Protein AF-A0AAW7U7R3-F1 (afdb_monomer_lite)

Secondary structure (DSSP, 8-state):
-HHHHHHHHHHHHHHHHHHHHHHHHHHHHHHHHHHHH-STTHHHHHHHHHHHHHHHHHHHHHHHHHHHHHTTSS-HHHHHHHHHHTTSS-------HHHHHHHHHHHHHHHHHHHHHHHHHHHHHHHT-

Structure (mmCIF, N/CA/C/O backbone):
data_AF-A0AAW7U7R3-F1
#
_entry.id   AF-A0AAW7U7R3-F1
#
loop_
_atom_site.group_PDB
_atom_site.id
_atom_site.type_symbol
_atom_site.label_atom_id
_atom_site.label_alt_id
_atom_site.label_comp_id
_atom_site.label_asym_id
_atom_site.label_entity_id
_atom_site.label_seq_id
_atom_site.pdbx_PDB_ins_code
_atom_site.Cartn_x
_atom_site.Cartn_y
_atom_site.Cartn_z
_atom_site.occupancy
_atom_site.B_iso_or_equiv
_atom_site.auth_seq_id
_atom_site.auth_comp_id
_atom_site.auth_asym_id
_atom_site.auth_atom_id
_atom_site.pdbx_PDB_model_num
ATOM 1 N N . MET A 1 1 ? -18.511 11.898 25.352 1.00 59.44 1 MET A N 1
ATOM 2 C CA . MET A 1 1 ? -17.925 12.708 24.254 1.00 59.44 1 MET A CA 1
ATOM 3 C C . MET A 1 1 ? -16.695 12.044 23.628 1.00 59.44 1 MET A C 1
ATOM 5 O O . MET A 1 1 ? -16.639 11.977 22.410 1.00 59.44 1 MET A O 1
ATOM 9 N N . ALA A 1 2 ? -15.762 11.487 24.417 1.00 65.75 2 ALA A N 1
ATOM 10 C CA . ALA A 1 2 ? -14.553 10.824 23.900 1.00 65.75 2 ALA A CA 1
ATOM 11 C C . ALA A 1 2 ? -14.809 9.563 23.042 1.00 65.75 2 ALA A C 1
ATOM 13 O O . ALA A 1 2 ? -14.059 9.296 22.107 1.00 65.75 2 ALA A O 1
ATOM 14 N N . GLU A 1 3 ? -15.871 8.801 23.324 1.00 70.06 3 GLU A N 1
ATOM 15 C CA . GLU A 1 3 ? -16.184 7.566 22.587 1.00 70.06 3 GLU A CA 1
ATOM 16 C C . GLU A 1 3 ? -16.657 7.837 21.149 1.00 70.06 3 GLU A C 1
ATOM 18 O O . GLU A 1 3 ? -16.126 7.254 20.207 1.00 70.06 3 GLU A O 1
ATOM 23 N N . ASN A 1 4 ? -17.548 8.818 20.954 1.00 76.38 4 ASN A N 1
ATOM 24 C CA . ASN A 1 4 ? -17.996 9.243 19.620 1.00 76.38 4 ASN A CA 1
ATOM 25 C C . ASN A 1 4 ? -16.829 9.684 18.726 1.00 76.38 4 ASN A C 1
ATOM 27 O O . ASN A 1 4 ? -16.803 9.357 17.541 1.00 76.38 4 ASN A O 1
ATOM 31 N N . THR A 1 5 ? -15.831 10.373 19.287 1.00 80.50 5 THR A N 1
ATOM 32 C CA . THR A 1 5 ? -14.634 10.786 18.541 1.00 80.50 5 THR A CA 1
ATOM 33 C C . THR A 1 5 ? -13.803 9.583 18.084 1.00 80.50 5 THR A C 1
ATOM 35 O O . THR A 1 5 ? -13.282 9.586 16.970 1.00 80.50 5 THR A O 1
ATOM 38 N N . ARG A 1 6 ? -13.706 8.521 18.899 1.00 77.12 6 ARG A N 1
ATOM 39 C CA . ARG A 1 6 ? -12.988 7.283 18.537 1.00 77.12 6 ARG A CA 1
ATOM 40 C C . ARG A 1 6 ? -13.671 6.557 17.373 1.00 77.12 6 ARG A C 1
ATOM 42 O O . ARG A 1 6 ? -12.978 6.142 16.444 1.00 77.12 6 ARG A O 1
ATOM 49 N N . TYR A 1 7 ? -15.001 6.460 17.384 1.00 79.25 7 TYR A N 1
ATOM 50 C CA . TYR A 1 7 ? -15.763 5.857 16.284 1.00 79.25 7 TYR A CA 1
ATOM 51 C C . TYR A 1 7 ? -15.660 6.682 14.991 1.00 79.25 7 TYR A C 1
ATOM 53 O O . TYR A 1 7 ? -15.394 6.124 13.925 1.00 79.25 7 TYR A O 1
ATOM 61 N N . ALA A 1 8 ? -15.761 8.013 15.084 1.00 83.44 8 ALA A N 1
ATOM 62 C CA . ALA A 1 8 ? -15.627 8.908 13.933 1.00 83.44 8 ALA A CA 1
ATOM 63 C C . ALA A 1 8 ? -14.234 8.829 13.273 1.00 83.44 8 ALA A C 1
ATOM 65 O O . ALA A 1 8 ? -14.122 8.787 12.043 1.00 83.44 8 ALA A O 1
ATOM 66 N N . LEU A 1 9 ? -13.164 8.749 14.075 1.00 82.75 9 LEU A N 1
ATOM 67 C CA . LEU A 1 9 ? -11.791 8.574 13.582 1.00 82.75 9 LEU A CA 1
ATOM 68 C C . LEU A 1 9 ? -11.606 7.238 12.852 1.00 82.75 9 LEU A C 1
ATOM 70 O O . LEU A 1 9 ? -11.015 7.200 11.768 1.00 82.75 9 LEU A O 1
ATOM 74 N N . ALA A 1 10 ? -12.138 6.151 13.413 1.00 80.56 10 ALA A N 1
ATOM 75 C CA . ALA A 1 10 ? -12.057 4.825 12.808 1.00 80.56 10 ALA A CA 1
ATOM 76 C C . ALA A 1 10 ? -12.811 4.758 11.474 1.00 80.56 10 ALA A C 1
ATOM 78 O O . ALA A 1 10 ? -12.269 4.270 10.482 1.00 80.56 10 ALA A O 1
ATOM 79 N N . GLN A 1 11 ? -14.019 5.324 11.416 1.00 83.94 11 GLN A N 1
ATOM 80 C CA . GLN A 1 11 ? -14.818 5.372 10.192 1.00 83.94 11 GLN A CA 1
ATOM 81 C C . GLN A 1 11 ? -14.146 6.209 9.096 1.00 83.94 11 GLN A C 1
ATOM 83 O O . GLN A 1 11 ? -14.075 5.783 7.943 1.00 83.94 11 GLN A O 1
ATOM 88 N N . THR A 1 12 ? -13.604 7.377 9.451 1.00 84.88 12 THR A N 1
ATOM 89 C CA . THR A 1 12 ? -12.874 8.236 8.504 1.00 84.88 12 THR A CA 1
ATOM 90 C C . THR A 1 12 ? -11.651 7.512 7.942 1.00 84.88 12 THR A C 1
ATOM 92 O O . THR A 1 12 ? -11.427 7.500 6.732 1.00 84.88 12 THR A O 1
ATOM 95 N N . THR A 1 13 ? -10.894 6.831 8.806 1.00 82.88 13 THR A N 1
ATOM 96 C CA . THR A 1 13 ? -9.724 6.041 8.402 1.00 82.88 13 THR A CA 1
ATOM 97 C C . THR A 1 13 ? -10.123 4.872 7.499 1.00 82.88 13 THR A C 1
ATOM 99 O O . THR A 1 13 ? -9.458 4.626 6.494 1.00 82.88 13 THR A O 1
ATOM 102 N N . ALA A 1 14 ? -11.236 4.191 7.785 1.00 82.12 14 ALA A N 1
ATOM 103 C CA . ALA A 1 14 ? -11.750 3.109 6.948 1.00 82.12 14 ALA A CA 1
ATOM 104 C C . ALA A 1 14 ? -12.159 3.593 5.545 1.00 82.12 14 ALA A C 1
ATOM 106 O O . ALA A 1 14 ? -11.837 2.939 4.553 1.00 82.12 14 ALA A O 1
ATOM 107 N N . HIS A 1 15 ? -12.817 4.750 5.426 1.00 83.62 15 HIS A N 1
ATOM 108 C CA . HIS A 1 15 ? -13.115 5.339 4.115 1.00 83.62 15 HIS A CA 1
ATOM 109 C C . HIS A 1 15 ? -11.846 5.721 3.354 1.00 83.62 15 HIS A C 1
ATOM 111 O O . HIS A 1 15 ? -11.724 5.443 2.161 1.00 83.62 15 HIS A O 1
ATOM 117 N N . LEU A 1 16 ? -10.871 6.301 4.048 1.00 81.88 16 LEU A N 1
ATOM 118 C CA . LEU A 1 16 ? -9.614 6.702 3.435 1.00 81.88 16 LEU A CA 1
ATOM 119 C C . LEU A 1 16 ? -8.824 5.477 2.936 1.00 81.88 16 LEU A C 1
ATOM 121 O O . LEU A 1 16 ? -8.356 5.465 1.800 1.00 81.88 16 LEU A O 1
ATOM 125 N N . LEU A 1 17 ? -8.785 4.387 3.706 1.00 80.44 17 LEU A N 1
ATOM 126 C CA . LEU A 1 17 ? -8.235 3.101 3.261 1.00 80.44 17 LEU A CA 1
ATOM 127 C C . LEU A 1 17 ? -9.083 2.421 2.173 1.00 80.44 17 LEU A C 1
ATOM 129 O O . LEU A 1 17 ? -8.558 1.605 1.431 1.00 80.44 17 LEU A O 1
ATOM 133 N N . ALA A 1 18 ? -10.372 2.728 2.026 1.00 79.88 18 ALA A N 1
ATOM 134 C CA . ALA A 1 18 ? -11.157 2.200 0.907 1.00 79.88 18 ALA A CA 1
ATOM 135 C C . ALA A 1 18 ? -10.672 2.770 -0.436 1.00 79.88 18 ALA A C 1
ATOM 137 O O . ALA A 1 18 ? -10.664 2.060 -1.443 1.00 79.88 18 ALA A O 1
ATOM 138 N N . SER A 1 19 ? -10.217 4.027 -0.440 1.00 81.88 19 SER A N 1
ATOM 139 C CA . SER A 1 19 ? -9.730 4.693 -1.652 1.00 81.88 19 SER A CA 1
ATOM 140 C C . SER A 1 19 ? -8.427 4.095 -2.203 1.00 81.88 19 SER A C 1
ATOM 142 O O . SER A 1 19 ? -8.167 4.182 -3.402 1.00 81.88 19 SER A O 1
ATOM 144 N N . THR A 1 20 ? -7.632 3.405 -1.378 1.00 79.50 20 THR A N 1
ATOM 145 C CA . THR A 1 20 ? -6.364 2.794 -1.817 1.00 79.50 20 THR A CA 1
ATOM 146 C C . THR A 1 20 ? -6.554 1.631 -2.777 1.00 79.50 20 THR A C 1
ATOM 148 O O . THR A 1 20 ? -5.643 1.330 -3.547 1.00 79.50 20 THR A O 1
ATOM 151 N N . ARG A 1 21 ? -7.745 1.018 -2.814 1.00 75.44 21 ARG A N 1
ATOM 152 C CA . ARG A 1 21 ? -8.069 -0.035 -3.788 1.00 75.44 21 ARG A CA 1
ATOM 153 C C . ARG A 1 21 ? -7.938 0.473 -5.225 1.00 75.44 21 ARG A C 1
ATOM 155 O O . ARG A 1 21 ? -7.470 -0.269 -6.082 1.00 75.44 21 ARG A O 1
ATOM 162 N N . TYR A 1 22 ? -8.255 1.745 -5.479 1.00 76.69 22 TYR A N 1
ATOM 163 C CA . TYR A 1 22 ? -8.043 2.361 -6.793 1.00 76.69 22 TYR A CA 1
ATOM 164 C C . TYR A 1 22 ? -6.550 2.511 -7.121 1.00 76.69 22 TYR A C 1
ATOM 166 O O . TYR A 1 22 ? -6.135 2.250 -8.248 1.00 76.69 22 TYR A O 1
ATOM 174 N N . ALA A 1 23 ? -5.719 2.838 -6.125 1.00 78.31 23 ALA A N 1
ATOM 175 C CA . ALA A 1 23 ? -4.266 2.871 -6.294 1.00 78.31 23 ALA A CA 1
ATOM 176 C C . ALA A 1 23 ? -3.677 1.471 -6.555 1.00 78.31 23 ALA A C 1
ATOM 178 O O . ALA A 1 23 ? -2.710 1.348 -7.301 1.00 78.31 23 ALA A O 1
ATOM 179 N N . ALA A 1 24 ? -4.272 0.407 -6.002 1.00 80.19 24 ALA A N 1
ATOM 180 C CA . ALA A 1 24 ? -3.873 -0.968 -6.306 1.00 80.19 24 ALA A CA 1
ATOM 181 C C . ALA A 1 24 ? -4.051 -1.296 -7.793 1.00 80.19 24 ALA A C 1
ATOM 183 O O . ALA A 1 24 ? -3.130 -1.821 -8.413 1.00 80.19 24 ALA A O 1
ATOM 184 N N . VAL A 1 25 ? -5.193 -0.919 -8.378 1.00 83.38 25 VAL A N 1
ATOM 185 C CA . VAL A 1 25 ? -5.446 -1.082 -9.818 1.00 83.38 25 VAL A CA 1
ATOM 186 C C . VAL A 1 25 ? -4.428 -0.290 -10.641 1.00 83.38 25 VAL A C 1
ATOM 188 O O . VAL A 1 25 ? -3.835 -0.837 -11.568 1.00 83.38 25 VAL A O 1
ATOM 191 N N . GLY A 1 26 ? -4.152 0.963 -10.261 1.00 82.06 26 GLY A N 1
ATOM 192 C CA . GLY A 1 26 ? -3.114 1.777 -10.903 1.00 82.06 26 GLY A CA 1
ATOM 193 C C . GLY A 1 26 ? -1.730 1.115 -10.879 1.00 82.06 26 GLY A C 1
ATOM 194 O O . GLY A 1 26 ? -1.053 1.062 -11.903 1.00 82.06 26 GLY A O 1
ATOM 195 N N . ASN A 1 27 ? -1.336 0.523 -9.749 1.00 85.06 27 ASN A N 1
ATOM 196 C CA . ASN A 1 27 ? -0.052 -0.174 -9.617 1.00 85.06 27 ASN A CA 1
ATOM 197 C C . ASN A 1 27 ? 0.040 -1.448 -10.461 1.00 85.06 27 ASN A C 1
ATOM 199 O O . ASN A 1 27 ? 1.117 -1.761 -10.964 1.00 85.06 27 ASN A O 1
ATOM 203 N N . VAL A 1 28 ? -1.071 -2.166 -10.651 1.00 86.25 28 VAL A N 1
ATOM 204 C CA . VAL A 1 28 ? -1.132 -3.310 -11.576 1.00 86.25 28 VAL A CA 1
ATOM 205 C C . VAL A 1 28 ? -0.896 -2.850 -13.012 1.00 86.25 28 VAL A C 1
ATOM 207 O O . VAL A 1 28 ? -0.122 -3.478 -13.728 1.00 86.25 28 VAL A O 1
ATOM 210 N N . LEU A 1 29 ? -1.503 -1.733 -13.423 1.00 86.94 29 LEU A N 1
ATOM 211 C CA . LEU A 1 29 ? -1.290 -1.166 -14.758 1.00 86.94 29 LEU A CA 1
ATOM 212 C C . LEU A 1 29 ? 0.159 -0.705 -14.958 1.00 86.94 29 LEU A C 1
ATOM 214 O O . LEU A 1 29 ? 0.755 -0.997 -15.994 1.00 86.94 29 LEU A O 1
ATOM 218 N N . LEU A 1 30 ? 0.751 -0.042 -13.958 1.00 84.00 30 LEU A N 1
ATOM 219 C CA . LEU A 1 30 ? 2.166 0.348 -13.981 1.00 84.00 30 LEU A CA 1
ATOM 220 C C . LEU A 1 30 ? 3.082 -0.871 -14.107 1.00 84.00 30 LEU A C 1
ATOM 222 O O . LEU A 1 30 ? 4.009 -0.864 -14.913 1.00 84.00 30 LEU A O 1
ATOM 226 N N . PHE A 1 31 ? 2.800 -1.930 -13.350 1.00 85.81 31 PHE A N 1
ATOM 227 C CA . PHE A 1 31 ? 3.557 -3.173 -13.415 1.00 85.81 31 PHE A CA 1
ATOM 228 C C . PHE A 1 31 ? 3.426 -3.861 -14.780 1.00 85.81 31 PHE A C 1
ATOM 230 O O . PHE A 1 31 ? 4.435 -4.232 -15.376 1.00 85.81 31 PHE A O 1
ATOM 237 N N . ALA A 1 32 ? 2.209 -3.972 -15.320 1.00 86.75 32 ALA A N 1
ATOM 238 C CA . ALA A 1 32 ? 1.979 -4.530 -16.651 1.00 86.75 32 ALA A CA 1
ATOM 239 C C . ALA A 1 32 ? 2.737 -3.740 -17.732 1.00 86.75 32 ALA A C 1
ATOM 241 O O . ALA A 1 32 ? 3.385 -4.334 -18.592 1.00 86.75 32 ALA A O 1
ATOM 242 N N . SER A 1 33 ? 2.729 -2.407 -17.635 1.00 81.62 33 SER A N 1
ATOM 243 C CA . SER A 1 33 ? 3.498 -1.527 -18.519 1.00 81.62 33 SER A CA 1
ATOM 244 C C . SER A 1 33 ? 5.013 -1.734 -18.380 1.00 81.62 33 SER A C 1
ATOM 246 O O . SER A 1 33 ? 5.727 -1.762 -19.381 1.00 81.62 33 SER A O 1
ATOM 248 N N . ALA A 1 34 ? 5.523 -1.946 -17.164 1.00 84.44 34 ALA A N 1
ATOM 249 C CA . ALA A 1 34 ? 6.941 -2.226 -16.926 1.00 84.44 34 ALA A CA 1
ATOM 250 C C . ALA A 1 34 ? 7.399 -3.571 -17.517 1.00 84.44 34 ALA A C 1
ATOM 252 O O . ALA A 1 34 ? 8.498 -3.667 -18.068 1.00 84.44 34 ALA A O 1
ATOM 253 N N . ILE A 1 35 ? 6.567 -4.613 -17.422 1.00 85.00 35 ILE A N 1
ATOM 254 C CA . ILE A 1 35 ? 6.846 -5.914 -18.048 1.00 85.00 35 ILE A CA 1
ATOM 255 C C . ILE A 1 35 ? 6.791 -5.801 -19.572 1.00 85.00 35 ILE A C 1
ATOM 257 O O . ILE A 1 35 ? 7.681 -6.312 -20.246 1.00 85.00 35 ILE A O 1
ATOM 261 N N . TRP A 1 36 ? 5.796 -5.087 -20.108 1.00 85.81 36 TRP A N 1
ATOM 262 C CA . TRP A 1 36 ? 5.655 -4.860 -21.547 1.00 85.81 36 TRP A CA 1
ATOM 263 C C . TRP A 1 36 ? 6.839 -4.093 -22.142 1.00 85.81 36 TRP A C 1
ATOM 265 O O . TRP A 1 36 ? 7.304 -4.406 -23.238 1.00 85.81 36 TRP A O 1
ATOM 275 N N . ASN A 1 37 ? 7.336 -3.075 -21.434 1.00 80.31 37 ASN A N 1
ATOM 276 C CA . ASN A 1 37 ? 8.454 -2.274 -21.920 1.00 80.31 37 ASN A CA 1
ATOM 277 C C . ASN A 1 37 ? 9.791 -3.024 -21.887 1.00 80.31 37 ASN A C 1
ATOM 279 O O . ASN A 1 37 ? 10.639 -2.744 -22.733 1.00 80.31 37 ASN A O 1
ATOM 283 N N . GLY A 1 38 ? 9.949 -3.992 -20.979 1.00 74.94 38 GLY A N 1
ATOM 284 C CA . GLY A 1 38 ? 11.184 -4.753 -20.806 1.00 74.94 38 GLY A CA 1
ATOM 285 C C . GLY A 1 38 ? 12.343 -3.917 -20.241 1.00 74.94 38 GLY A C 1
ATOM 286 O O . GLY A 1 38 ? 12.221 -2.719 -19.984 1.00 74.94 38 GLY A O 1
ATOM 287 N N . GLY A 1 39 ? 13.490 -4.563 -20.018 1.00 77.94 39 GLY A N 1
ATOM 288 C CA . GLY A 1 39 ? 14.737 -3.906 -19.607 1.00 77.94 39 GLY A CA 1
ATOM 289 C C . GLY A 1 39 ? 15.259 -4.316 -18.226 1.00 77.94 39 GLY A C 1
ATOM 290 O O . GLY A 1 39 ? 14.588 -4.978 -17.436 1.00 77.94 39 GLY A O 1
ATOM 291 N N . TYR A 1 40 ? 16.489 -3.897 -17.921 1.00 77.00 40 TYR A N 1
ATOM 292 C CA . TYR A 1 40 ? 17.215 -4.298 -16.705 1.00 77.00 40 TYR A CA 1
ATOM 293 C C . TYR A 1 40 ? 16.514 -3.887 -15.398 1.00 77.00 40 TYR A C 1
ATOM 295 O O . TYR A 1 40 ? 16.680 -4.537 -14.367 1.00 77.00 40 TYR A O 1
ATOM 303 N N . LEU A 1 41 ? 15.686 -2.839 -15.437 1.00 80.88 41 LEU A N 1
ATOM 304 C CA . LEU A 1 41 ? 14.939 -2.347 -14.276 1.00 80.88 41 LEU A CA 1
ATOM 305 C C . LEU A 1 41 ? 13.631 -3.119 -14.008 1.00 80.88 41 LEU A C 1
ATOM 307 O O . LEU A 1 41 ? 13.001 -2.901 -12.971 1.00 80.88 41 LEU A O 1
ATOM 311 N N . SER A 1 42 ? 13.233 -4.065 -14.870 1.00 81.38 42 SER A N 1
ATOM 312 C CA . SER A 1 42 ? 12.000 -4.845 -14.679 1.00 81.38 42 SER A CA 1
ATOM 313 C C . SER A 1 42 ? 12.057 -5.741 -13.436 1.00 81.38 42 SER A C 1
ATOM 315 O O . SER A 1 42 ? 11.041 -5.926 -12.770 1.00 81.38 42 SER A O 1
ATOM 317 N N . ALA A 1 43 ? 13.239 -6.228 -13.042 1.00 82.88 43 ALA A N 1
ATOM 318 C CA . ALA A 1 43 ? 13.402 -6.981 -11.793 1.00 82.88 43 ALA A CA 1
ATOM 319 C C . ALA A 1 43 ? 13.073 -6.128 -10.551 1.00 82.88 43 ALA A C 1
ATOM 321 O O . ALA A 1 43 ? 12.419 -6.595 -9.617 1.00 82.88 43 ALA A O 1
ATOM 322 N N . VAL A 1 44 ? 13.463 -4.848 -10.564 1.00 85.56 44 VAL A N 1
ATOM 323 C CA . VAL A 1 44 ? 13.155 -3.893 -9.489 1.00 85.56 44 VAL A CA 1
ATOM 324 C C . VAL A 1 44 ? 11.649 -3.618 -9.437 1.00 85.56 44 VAL A C 1
ATOM 326 O O . VAL A 1 44 ? 11.065 -3.604 -8.356 1.00 85.56 44 VAL A O 1
ATOM 329 N N . GLN A 1 45 ? 10.999 -3.484 -10.595 1.00 85.88 45 GLN A N 1
ATOM 330 C CA . GLN A 1 45 ? 9.545 -3.323 -10.710 1.00 85.88 45 GLN A CA 1
ATOM 331 C C . GLN A 1 45 ? 8.766 -4.510 -10.126 1.00 85.88 45 GLN A C 1
ATOM 333 O O . GLN A 1 45 ? 7.790 -4.294 -9.412 1.00 85.88 45 GLN A O 1
ATOM 338 N N . VAL A 1 46 ? 9.218 -5.750 -10.355 1.00 85.44 46 VAL A N 1
ATOM 339 C CA . VAL A 1 46 ? 8.611 -6.955 -9.754 1.00 85.44 46 VAL A CA 1
ATOM 340 C C . VAL A 1 46 ? 8.701 -6.917 -8.230 1.00 85.44 46 VAL A C 1
ATOM 342 O O . VAL A 1 46 ? 7.702 -7.155 -7.548 1.00 85.44 46 VAL A O 1
ATOM 345 N N . LEU A 1 47 ? 9.872 -6.579 -7.681 1.00 87.75 47 LEU A N 1
ATOM 346 C CA . LEU A 1 47 ? 10.053 -6.486 -6.232 1.00 87.75 47 LEU A CA 1
ATOM 347 C C . LEU A 1 47 ? 9.169 -5.386 -5.624 1.00 87.75 47 LEU A C 1
ATOM 349 O O . LEU A 1 47 ? 8.489 -5.626 -4.624 1.00 87.75 47 LEU A O 1
ATOM 353 N N . LEU A 1 48 ? 9.137 -4.197 -6.236 1.00 87.31 48 LEU A N 1
ATOM 354 C CA . LEU A 1 48 ? 8.272 -3.096 -5.799 1.00 87.31 48 LEU A CA 1
ATOM 355 C C . LEU A 1 48 ? 6.796 -3.488 -5.849 1.00 87.31 48 LEU A C 1
ATOM 357 O O . LEU A 1 48 ? 6.057 -3.210 -4.904 1.00 87.31 48 LEU A O 1
ATOM 361 N N . PHE A 1 49 ? 6.380 -4.164 -6.918 1.00 86.44 49 PHE A N 1
ATOM 362 C CA . PHE A 1 49 ? 5.013 -4.635 -7.072 1.00 86.44 49 PHE A CA 1
ATOM 363 C C . PHE A 1 49 ? 4.633 -5.630 -5.969 1.00 86.44 49 PHE A C 1
ATOM 365 O O . PHE A 1 49 ? 3.593 -5.459 -5.338 1.00 86.44 49 PHE A O 1
ATOM 372 N N . ALA A 1 50 ? 5.492 -6.603 -5.648 1.00 88.06 50 ALA A N 1
ATOM 373 C CA . ALA A 1 50 ? 5.250 -7.543 -4.551 1.00 88.06 50 ALA A CA 1
ATOM 374 C C . ALA A 1 50 ? 5.091 -6.829 -3.193 1.00 88.06 50 ALA A C 1
ATOM 376 O O . ALA A 1 50 ? 4.164 -7.121 -2.432 1.00 88.06 50 ALA A O 1
ATOM 377 N N . VAL A 1 51 ? 5.949 -5.841 -2.908 1.00 88.00 51 VAL A N 1
ATOM 378 C CA . VAL A 1 51 ? 5.847 -5.014 -1.693 1.00 88.00 51 VAL A CA 1
ATOM 379 C C . VAL A 1 51 ? 4.535 -4.223 -1.670 1.00 88.00 51 VAL A C 1
ATOM 381 O O . VAL A 1 51 ? 3.875 -4.155 -0.631 1.00 88.00 51 VAL A O 1
ATOM 384 N N . LEU A 1 52 ? 4.124 -3.646 -2.800 1.00 87.44 52 LEU A N 1
ATOM 385 C CA . LEU A 1 52 ? 2.872 -2.897 -2.915 1.00 87.44 52 LEU A CA 1
ATOM 386 C C . LEU A 1 52 ? 1.643 -3.796 -2.765 1.00 87.44 52 LEU A C 1
ATOM 388 O O . LEU A 1 52 ? 0.709 -3.408 -2.069 1.00 87.44 52 LEU A O 1
ATOM 392 N N . VAL A 1 53 ? 1.646 -5.001 -3.338 1.00 86.44 53 VAL A N 1
ATOM 393 C CA . VAL A 1 53 ? 0.577 -5.995 -3.143 1.00 86.44 53 VAL A CA 1
ATOM 394 C C . VAL A 1 53 ? 0.435 -6.343 -1.663 1.00 86.44 53 VAL A C 1
ATOM 396 O O . VAL A 1 53 ? -0.675 -6.315 -1.130 1.00 86.44 53 VAL A O 1
ATOM 399 N N . TYR A 1 54 ? 1.550 -6.591 -0.971 1.00 86.38 54 TYR A N 1
ATOM 400 C CA . TYR A 1 54 ? 1.535 -6.835 0.471 1.00 86.38 54 TYR A CA 1
ATOM 401 C C . TYR A 1 54 ? 0.957 -5.645 1.256 1.00 86.38 54 TYR A C 1
ATOM 403 O O . TYR A 1 54 ? 0.126 -5.832 2.148 1.00 86.38 54 TYR A O 1
ATOM 411 N N . LEU A 1 55 ? 1.347 -4.413 0.911 1.00 84.56 55 LEU A N 1
ATOM 412 C CA . LEU A 1 55 ? 0.802 -3.209 1.543 1.00 84.56 55 LEU A CA 1
ATOM 41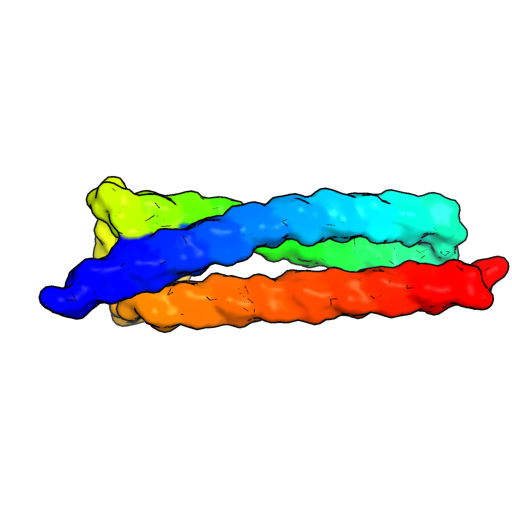3 C C . LEU A 1 55 ? -0.701 -3.052 1.287 1.00 84.56 55 LEU A C 1
ATOM 415 O O . LEU A 1 55 ? -1.430 -2.715 2.216 1.00 84.56 55 LEU A O 1
ATOM 419 N N . HIS A 1 56 ? -1.179 -3.325 0.072 1.00 84.38 56 HIS A N 1
ATOM 420 C CA . HIS A 1 56 ? -2.601 -3.249 -0.277 1.00 84.38 56 HIS A CA 1
ATOM 421 C C . HIS A 1 56 ? -3.439 -4.279 0.471 1.00 84.38 56 HIS A C 1
ATOM 423 O O . HIS A 1 56 ? -4.494 -3.934 1.003 1.00 84.38 56 HIS A O 1
ATOM 429 N N . LEU A 1 57 ? -2.946 -5.514 0.586 1.00 82.00 57 LEU A N 1
ATOM 430 C CA . LEU A 1 57 ? -3.604 -6.545 1.386 1.00 82.00 57 LEU A CA 1
ATOM 431 C C . LEU A 1 57 ? -3.692 -6.128 2.859 1.00 82.00 57 LEU A C 1
ATOM 433 O O . LEU A 1 57 ? -4.754 -6.224 3.474 1.00 82.00 57 LEU A O 1
ATOM 437 N N . ARG A 1 58 ? -2.592 -5.605 3.412 1.00 85.00 58 ARG A N 1
ATOM 438 C CA . ARG A 1 58 ? -2.550 -5.109 4.790 1.00 85.00 58 ARG A CA 1
ATOM 439 C C . ARG A 1 58 ? -3.497 -3.930 5.008 1.00 85.00 58 ARG A C 1
ATOM 441 O O . ARG A 1 58 ? -4.158 -3.875 6.036 1.00 85.00 58 ARG A O 1
ATOM 448 N N . MET A 1 59 ? -3.603 -3.019 4.042 1.00 83.69 59 MET A N 1
ATOM 449 C CA . MET A 1 59 ? -4.542 -1.901 4.110 1.00 83.69 59 MET A CA 1
ATOM 450 C C . MET A 1 59 ? -6.004 -2.363 4.013 1.00 83.69 59 MET A C 1
ATOM 452 O O . MET A 1 59 ? -6.825 -1.834 4.752 1.00 83.69 59 MET A O 1
ATOM 456 N N . ASP A 1 60 ? -6.372 -3.352 3.185 1.00 85.00 60 ASP A N 1
ATOM 457 C CA . ASP A 1 60 ? -7.764 -3.854 3.189 1.00 85.00 60 ASP A CA 1
ATOM 458 C C . ASP A 1 60 ? -8.102 -4.585 4.496 1.00 85.00 60 ASP A C 1
ATOM 460 O O . ASP A 1 60 ? -9.224 -4.467 4.991 1.00 85.00 60 ASP A O 1
ATOM 464 N N . PHE A 1 61 ? -7.131 -5.284 5.090 1.00 84.50 61 PHE A N 1
ATOM 465 C CA . PHE A 1 61 ? -7.292 -5.867 6.420 1.00 84.50 61 PHE A CA 1
ATOM 466 C C . PHE A 1 61 ? -7.505 -4.785 7.487 1.00 84.50 61 PHE A C 1
ATOM 468 O O . PHE A 1 61 ? -8.520 -4.813 8.184 1.00 84.50 61 PHE A O 1
ATOM 475 N N . ASP A 1 62 ? -6.614 -3.790 7.557 1.00 84.50 62 ASP A N 1
ATOM 476 C CA . ASP A 1 62 ? -6.720 -2.667 8.495 1.00 84.50 62 ASP A CA 1
ATOM 477 C C . ASP A 1 62 ? -8.055 -1.921 8.306 1.00 84.50 62 ASP A C 1
ATOM 479 O O . ASP A 1 62 ? -8.712 -1.553 9.277 1.00 84.50 62 ASP A O 1
ATOM 483 N N . ARG A 1 63 ? -8.524 -1.763 7.061 1.00 84.94 63 ARG A N 1
ATOM 484 C CA . ARG A 1 63 ? -9.821 -1.150 6.739 1.00 84.94 63 ARG A CA 1
ATOM 485 C C . ARG A 1 63 ? -10.988 -1.899 7.368 1.00 84.94 63 ARG A C 1
ATOM 487 O O . ARG A 1 63 ? -11.859 -1.272 7.970 1.00 84.94 63 ARG A O 1
ATOM 494 N N . ARG A 1 64 ? -11.040 -3.222 7.179 1.00 84.88 64 ARG A N 1
ATOM 495 C CA . ARG A 1 64 ? -12.101 -4.074 7.740 1.00 84.88 64 ARG A CA 1
ATOM 496 C C . ARG A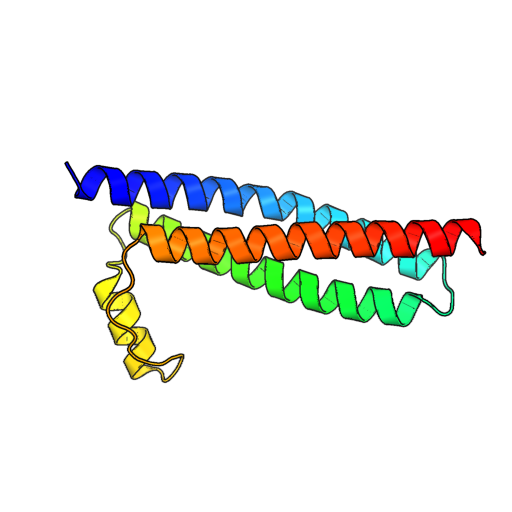 1 64 ? -12.054 -4.038 9.260 1.00 84.88 64 ARG A C 1
ATOM 498 O O . ARG A 1 64 ? -13.087 -3.829 9.883 1.00 84.88 64 ARG A O 1
ATOM 505 N N . LEU A 1 65 ? -10.850 -4.105 9.823 1.00 84.44 65 LEU A N 1
ATOM 506 C CA . LEU A 1 65 ? -10.625 -4.011 11.257 1.00 84.44 65 LEU A CA 1
ATOM 507 C C . LEU A 1 65 ? -11.163 -2.688 11.836 1.00 84.44 65 LEU A C 1
ATOM 509 O O . LEU A 1 65 ? -11.913 -2.703 12.809 1.00 84.44 65 LEU A O 1
ATOM 513 N N . PHE A 1 66 ? -10.861 -1.543 11.212 1.00 83.06 66 PHE A N 1
ATOM 514 C CA . PHE A 1 66 ? -11.396 -0.249 11.652 1.00 83.06 66 PHE A CA 1
ATOM 515 C C . PHE A 1 66 ? -12.908 -0.120 11.453 1.00 83.06 66 PHE A C 1
ATOM 517 O O . PHE A 1 66 ? -13.567 0.504 12.280 1.00 83.06 66 PHE A O 1
ATOM 524 N N . ALA A 1 67 ? -13.474 -0.711 10.398 1.00 83.69 67 ALA A N 1
ATOM 525 C CA . ALA A 1 67 ? -14.921 -0.736 10.192 1.00 83.69 67 ALA A CA 1
ATOM 526 C C . ALA A 1 67 ? -15.642 -1.586 11.258 1.00 83.69 67 ALA A C 1
ATOM 528 O O . ALA A 1 67 ? -16.717 -1.212 11.733 1.00 83.69 67 ALA A O 1
ATOM 529 N N . ASP A 1 68 ? -15.042 -2.699 11.680 1.00 84.94 68 ASP A N 1
ATOM 530 C CA . ASP A 1 68 ? -15.569 -3.544 12.755 1.00 84.94 68 ASP A CA 1
ATOM 531 C C . ASP A 1 68 ? -15.458 -2.870 14.126 1.00 84.94 68 ASP A C 1
ATOM 533 O O . ASP A 1 68 ? -16.383 -2.974 14.933 1.00 84.94 68 ASP A O 1
ATOM 537 N N . PHE A 1 69 ? -14.401 -2.087 14.360 1.00 82.56 69 PHE A N 1
ATOM 538 C CA . PHE A 1 69 ? -14.325 -1.218 15.534 1.00 82.56 69 PHE A CA 1
ATOM 539 C C . PHE A 1 69 ? -15.360 -0.082 15.490 1.00 82.56 69 PHE A C 1
ATOM 541 O O . PHE A 1 69 ? -16.005 0.200 16.494 1.00 82.56 69 PHE A O 1
ATOM 548 N N . ALA A 1 70 ? -15.545 0.566 14.334 1.00 82.38 70 ALA A N 1
ATOM 549 C CA . ALA A 1 70 ? -16.493 1.672 14.162 1.00 82.38 70 ALA A CA 1
ATOM 550 C C . ALA A 1 70 ? -17.956 1.237 14.354 1.00 82.38 70 ALA A C 1
ATOM 552 O O . ALA A 1 70 ? -18.771 2.007 14.849 1.00 82.38 70 ALA A O 1
ATOM 553 N N . SER A 1 71 ? -18.279 -0.000 13.972 1.00 82.06 71 SER A N 1
ATOM 554 C CA . SER A 1 71 ? -19.613 -0.594 14.127 1.00 82.06 71 SER A CA 1
ATOM 555 C C . SER A 1 71 ? -19.856 -1.224 15.504 1.00 82.06 71 SER A C 1
ATOM 557 O O . SER A 1 71 ? -20.928 -1.779 15.732 1.00 82.06 71 SER A O 1
ATOM 559 N N . GLY A 1 72 ? -18.870 -1.182 16.409 1.00 79.12 72 GLY A N 1
ATOM 560 C CA . GLY A 1 72 ? -18.956 -1.793 17.737 1.00 79.12 72 GLY A CA 1
ATOM 561 C C . GLY A 1 72 ? -18.979 -3.327 17.734 1.00 79.12 72 GLY A C 1
ATOM 562 O O . GLY A 1 72 ? -19.102 -3.930 18.798 1.00 79.12 72 GLY A O 1
ATOM 563 N N . ARG A 1 73 ? -18.837 -3.976 16.565 1.00 81.50 73 ARG A N 1
ATOM 564 C CA . ARG A 1 73 ? -18.796 -5.444 16.428 1.00 81.50 73 ARG A CA 1
ATOM 565 C C . ARG A 1 73 ? -17.556 -6.058 17.062 1.00 81.50 73 ARG A C 1
ATOM 567 O O . ARG A 1 73 ? -17.590 -7.207 17.491 1.00 81.50 73 ARG A O 1
ATOM 574 N N . LEU A 1 74 ? -16.465 -5.300 17.103 1.00 78.69 74 LEU A N 1
ATOM 575 C CA . LEU A 1 74 ? -15.209 -5.717 17.701 1.00 78.69 74 LEU A CA 1
ATOM 576 C C . LEU A 1 74 ? -14.718 -4.619 18.644 1.00 78.69 74 LEU A C 1
ATOM 578 O O . LEU A 1 74 ? -14.647 -3.452 18.262 1.00 78.69 74 LEU A O 1
ATOM 582 N N . LYS A 1 75 ? -14.367 -4.981 19.880 1.00 79.62 75 LYS A N 1
ATOM 583 C CA . LYS A 1 75 ? -13.703 -4.053 20.802 1.00 79.62 75 LYS A CA 1
ATOM 584 C C . LYS A 1 75 ? -12.186 -4.094 20.577 1.00 79.62 75 LYS A C 1
ATOM 586 O O . LYS A 1 75 ? -11.639 -5.187 20.411 1.00 79.62 75 LYS A O 1
ATOM 591 N N . PRO A 1 76 ? -11.488 -2.943 20.591 1.00 74.12 76 PRO A N 1
ATOM 592 C CA . PRO A 1 76 ? -10.030 -2.888 20.443 1.00 74.12 76 PRO A CA 1
ATOM 593 C C . PRO A 1 76 ? -9.283 -3.744 21.474 1.00 74.12 76 PRO A C 1
ATOM 595 O O . PRO A 1 76 ? -8.265 -4.341 21.139 1.00 74.12 76 PRO A O 1
ATOM 598 N N . GLU A 1 77 ? -9.829 -3.819 22.690 1.00 78.94 77 GLU A N 1
ATOM 599 C CA . GLU A 1 77 ? -9.334 -4.614 23.820 1.00 78.94 77 GLU A CA 1
ATOM 600 C C . GLU A 1 77 ? -9.346 -6.116 23.494 1.00 78.94 77 GLU A C 1
ATOM 602 O O . GLU A 1 77 ? -8.303 -6.764 23.526 1.00 78.94 77 GLU A O 1
ATOM 607 N N . ASN A 1 78 ? -10.501 -6.641 23.065 1.00 79.88 78 ASN A N 1
ATOM 608 C CA . ASN A 1 78 ? -10.665 -8.048 22.686 1.00 79.88 78 ASN A CA 1
ATOM 609 C C . ASN A 1 78 ? -9.731 -8.437 21.531 1.00 79.88 78 ASN A C 1
ATOM 611 O O . ASN A 1 78 ? -9.212 -9.549 21.483 1.00 79.88 78 ASN A O 1
ATOM 615 N N . PHE A 1 79 ? -9.510 -7.522 20.583 1.00 79.06 79 PHE A N 1
ATOM 616 C CA . PHE A 1 79 ? -8.582 -7.760 19.480 1.00 79.06 79 PHE A CA 1
ATOM 617 C C . PHE A 1 79 ? -7.130 -7.885 19.960 1.00 79.06 79 PHE A C 1
ATOM 619 O O . PHE A 1 79 ? -6.406 -8.765 19.493 1.00 79.06 79 PHE A O 1
ATOM 626 N N . ASP A 1 80 ? -6.702 -7.026 20.887 1.00 76.50 80 ASP A N 1
ATOM 627 C CA . ASP A 1 80 ? -5.346 -7.074 21.437 1.00 76.50 80 ASP A CA 1
ATOM 628 C C . ASP A 1 80 ? -5.119 -8.349 22.256 1.00 76.50 80 ASP A C 1
ATOM 630 O O . ASP A 1 80 ? -4.054 -8.961 22.154 1.00 76.50 80 ASP A O 1
ATOM 634 N N . GLU A 1 81 ? -6.138 -8.790 22.994 1.00 79.06 81 GLU A N 1
ATOM 635 C CA . GLU A 1 81 ? -6.116 -10.037 23.758 1.00 79.06 81 GLU A CA 1
ATOM 636 C C . GLU A 1 81 ? -6.004 -11.260 22.835 1.00 79.06 81 GLU A C 1
ATO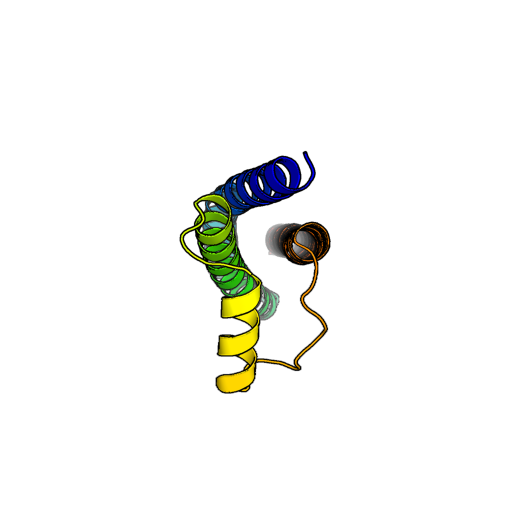M 638 O O . GLU A 1 81 ? -5.089 -12.071 22.985 1.00 79.06 81 GLU A O 1
ATOM 643 N N . CYS A 1 82 ? -6.834 -11.346 21.788 1.00 80.44 82 CYS A N 1
ATOM 644 C CA . CYS A 1 82 ? -6.716 -12.403 20.781 1.00 80.44 82 CYS A CA 1
ATOM 645 C C . CYS A 1 82 ? -5.352 -12.387 20.073 1.00 80.44 82 CYS A C 1
ATOM 647 O O . CYS A 1 82 ? -4.785 -13.441 19.783 1.00 80.44 82 CYS A O 1
ATOM 649 N N . ARG A 1 83 ? -4.793 -11.202 19.798 1.00 76.81 83 ARG A N 1
ATOM 650 C CA . ARG A 1 83 ? -3.483 -11.072 19.150 1.00 76.81 83 ARG A CA 1
ATOM 651 C C . ARG A 1 83 ? -2.340 -11.540 20.052 1.00 76.81 83 ARG A C 1
ATOM 653 O O . ARG A 1 83 ? -1.387 -12.130 19.538 1.00 76.81 83 ARG A O 1
ATOM 660 N N . ALA A 1 84 ? -2.443 -11.296 21.359 1.00 77.62 84 ALA A N 1
ATOM 661 C CA . ALA A 1 84 ? -1.504 -11.803 22.354 1.00 77.62 84 ALA A CA 1
ATOM 662 C C . ALA A 1 84 ? -1.570 -13.335 22.448 1.00 77.62 84 ALA A C 1
ATOM 664 O O . ALA A 1 84 ? -0.528 -13.987 22.411 1.00 77.62 84 ALA A O 1
ATOM 665 N N . VAL A 1 85 ? -2.778 -13.911 22.469 1.00 80.81 85 VAL A N 1
ATOM 666 C CA . VAL A 1 85 ? -2.990 -15.371 22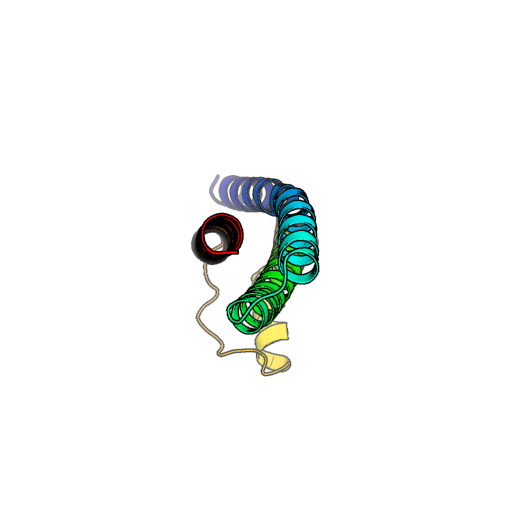.486 1.00 80.81 85 VAL A CA 1
ATOM 667 C C . VAL A 1 85 ? -2.421 -16.044 21.235 1.00 80.81 85 VAL A C 1
ATOM 669 O O . VAL A 1 85 ? -1.792 -17.094 21.325 1.00 80.81 85 VAL A O 1
ATOM 672 N N . LEU A 1 86 ? -2.586 -15.429 20.063 1.00 81.38 86 LEU A N 1
ATOM 673 C CA . LEU A 1 86 ? -2.082 -15.965 18.795 1.00 81.38 86 LEU A CA 1
ATOM 674 C C . LEU A 1 86 ? -0.574 -15.730 18.566 1.00 81.38 86 LEU A C 1
ATOM 676 O O . LEU A 1 86 ? -0.058 -16.099 17.512 1.00 81.38 86 LEU A O 1
ATOM 680 N N . GLY A 1 87 ? 0.143 -15.075 19.488 1.00 76.00 87 GLY A N 1
ATOM 681 C CA . GLY A 1 87 ? 1.579 -14.789 19.343 1.00 76.00 87 GLY A CA 1
ATOM 682 C C . GLY A 1 87 ? 1.934 -13.825 18.197 1.00 76.00 87 GLY A C 1
ATOM 683 O O . GLY A 1 87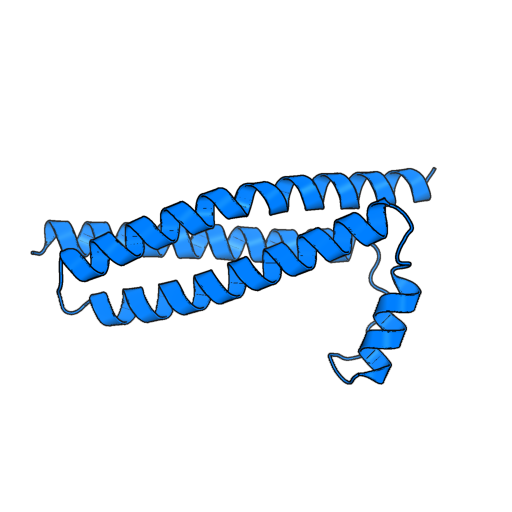 ? 3.102 -13.683 17.840 1.00 76.00 87 GLY A O 1
ATOM 684 N N . LEU A 1 88 ? 0.947 -13.123 17.625 1.00 70.19 88 LEU A N 1
ATOM 685 C CA . LEU A 1 88 ? 1.076 -12.239 16.449 1.00 70.19 88 LEU A CA 1
ATOM 686 C C . LEU A 1 88 ? 1.610 -10.829 16.792 1.00 70.19 88 LEU A C 1
ATOM 688 O O . LEU A 1 88 ? 1.532 -9.882 15.994 1.00 70.19 88 LEU A O 1
ATOM 692 N N . GLY A 1 89 ? 2.134 -10.644 18.002 1.00 63.50 89 GLY A N 1
ATOM 693 C CA . GLY A 1 89 ? 2.738 -9.397 18.449 1.00 63.50 89 GLY A CA 1
ATOM 694 C C . GLY A 1 89 ? 2.907 -9.327 19.961 1.00 63.50 89 GLY A C 1
ATOM 695 O O . GLY A 1 89 ? 2.307 -10.086 20.713 1.00 63.50 89 GLY A O 1
ATOM 696 N N . ARG A 1 90 ? 3.732 -8.378 20.407 1.00 53.22 90 ARG A N 1
ATOM 697 C CA . ARG A 1 90 ? 3.887 -8.054 21.828 1.00 53.22 90 ARG A CA 1
ATOM 698 C C . ARG A 1 90 ? 2.594 -7.408 22.336 1.00 53.22 90 ARG A C 1
ATOM 700 O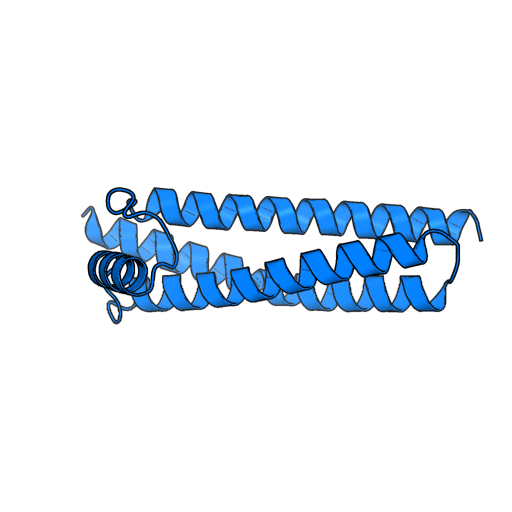 O . ARG A 1 90 ? 2.037 -6.573 21.622 1.00 53.22 90 ARG A O 1
ATOM 707 N N . ALA A 1 91 ? 2.181 -7.744 23.560 1.00 52.59 91 ALA A N 1
ATOM 708 C CA . ALA A 1 91 ? 1.149 -7.037 24.320 1.00 52.59 91 ALA A CA 1
ATOM 709 C C . ALA A 1 91 ? 1.631 -5.607 24.632 1.00 52.59 91 ALA A C 1
ATOM 711 O O . ALA A 1 91 ? 2.061 -5.287 25.734 1.00 52.59 91 ALA A O 1
ATOM 712 N N . ALA A 1 92 ? 1.691 -4.759 23.609 1.00 47.81 92 ALA A N 1
ATOM 713 C CA . ALA A 1 92 ? 1.866 -3.335 23.797 1.00 47.81 92 ALA A CA 1
ATOM 714 C C . ALA A 1 92 ? 0.543 -2.821 24.359 1.00 47.81 92 ALA A C 1
ATOM 716 O O . ALA A 1 92 ? -0.497 -3.110 23.769 1.00 47.81 92 ALA A O 1
ATOM 717 N N . ASN A 1 93 ? 0.609 -2.112 25.492 1.00 55.44 93 ASN A N 1
ATOM 718 C CA . ASN A 1 93 ? -0.511 -1.405 26.119 1.00 55.44 93 ASN A CA 1
ATOM 719 C C . ASN A 1 93 ? -1.528 -0.967 25.070 1.00 55.44 93 ASN A C 1
ATOM 721 O O . ASN A 1 93 ? -1.114 -0.329 24.097 1.00 55.44 93 ASN A O 1
ATOM 725 N N . ALA A 1 94 ? -2.798 -1.338 25.266 1.00 58.28 94 ALA A N 1
ATOM 726 C CA . ALA A 1 94 ? -3.872 -1.158 24.298 1.00 58.28 94 ALA A CA 1
ATOM 727 C C . ALA A 1 94 ? -3.761 0.211 23.620 1.00 58.28 94 ALA A C 1
ATOM 729 O O . ALA A 1 94 ? -4.068 1.245 24.215 1.00 58.28 94 ALA A O 1
ATOM 730 N N . ALA A 1 95 ? -3.220 0.222 22.397 1.00 63.12 95 ALA A N 1
ATOM 731 C CA . ALA A 1 95 ? -2.904 1.475 21.732 1.00 63.12 95 ALA A CA 1
ATOM 732 C C . ALA A 1 95 ? -4.223 2.191 21.468 1.00 63.12 95 ALA A C 1
ATOM 734 O O . ALA A 1 95 ? -5.125 1.605 20.852 1.00 63.12 95 ALA A O 1
ATOM 735 N N . GLU A 1 96 ? -4.337 3.437 21.928 1.00 74.75 96 GLU A N 1
ATOM 736 C CA . GLU A 1 96 ? -5.559 4.199 21.727 1.00 74.75 96 GLU A CA 1
ATOM 737 C C . GLU A 1 96 ? -5.880 4.291 20.228 1.00 74.75 96 GLU A C 1
ATOM 739 O O . GLU A 1 96 ? -4.992 4.350 19.369 1.00 74.75 96 GLU A O 1
ATOM 744 N N . MET A 1 97 ? -7.173 4.332 19.903 1.00 78.00 97 MET A N 1
ATOM 745 C CA . MET A 1 97 ? -7.662 4.391 18.522 1.00 78.00 97 MET A CA 1
ATOM 746 C C . MET A 1 97 ? -6.938 5.427 17.626 1.00 78.00 97 MET A C 1
ATOM 748 O O . MET A 1 97 ? -6.610 5.079 16.487 1.00 78.00 97 MET A O 1
ATOM 752 N N . PRO A 1 98 ? -6.599 6.651 18.093 1.00 76.62 98 PRO A N 1
ATOM 753 C CA . PRO A 1 98 ? -5.850 7.622 17.291 1.00 76.62 98 PRO A CA 1
ATOM 754 C C . PRO A 1 98 ? -4.454 7.124 16.894 1.00 76.62 98 PRO A C 1
ATOM 756 O O . PRO A 1 98 ? -4.018 7.326 15.761 1.00 76.62 98 PRO A O 1
ATOM 759 N N . GLN A 1 99 ? -3.760 6.424 17.792 1.00 79.50 99 GLN A N 1
ATOM 760 C CA . GLN A 1 99 ? -2.419 5.897 17.545 1.00 79.50 99 GLN A CA 1
ATOM 761 C C . GLN A 1 99 ? -2.446 4.766 16.506 1.00 79.50 99 GLN A C 1
ATOM 763 O O . GLN A 1 99 ? -1.560 4.683 15.651 1.00 79.50 99 GLN A O 1
ATOM 768 N N . ARG A 1 100 ? -3.507 3.947 16.509 1.00 78.62 100 ARG A N 1
ATOM 769 C CA . ARG A 1 100 ? -3.758 2.935 15.467 1.00 78.62 100 ARG A CA 1
ATOM 770 C C . ARG A 1 100 ? -4.016 3.580 14.105 1.00 78.62 100 ARG A C 1
ATOM 772 O O . ARG A 1 100 ? -3.413 3.169 13.113 1.00 78.62 100 ARG A O 1
ATOM 779 N N . CYS A 1 101 ? -4.846 4.625 14.068 1.00 79.06 101 CYS A N 1
ATOM 780 C CA . CYS A 1 101 ? -5.136 5.376 12.843 1.00 79.06 101 CYS A CA 1
ATOM 781 C C . CYS A 1 101 ? -3.868 6.031 12.268 1.00 79.06 101 CYS A C 1
ATOM 783 O O . CYS A 1 101 ? -3.616 5.943 11.067 1.00 79.06 101 CYS A O 1
ATOM 785 N N . LEU A 1 102 ? -3.011 6.612 13.117 1.00 83.56 102 LEU A N 1
ATOM 786 C CA . LEU A 1 102 ? -1.710 7.158 12.705 1.00 83.56 102 LEU A CA 1
ATOM 787 C C . LEU A 1 102 ? -0.780 6.080 12.127 1.00 83.56 102 LEU A C 1
ATOM 789 O O . LEU A 1 102 ? -0.071 6.333 11.150 1.00 83.56 102 LEU A O 1
ATOM 793 N N . GLY A 1 103 ? -0.798 4.870 12.695 1.00 83.75 103 GLY A N 1
ATOM 794 C CA . GLY A 1 103 ? -0.072 3.717 12.164 1.00 83.75 103 GLY A CA 1
ATOM 795 C C . GLY A 1 103 ? -0.510 3.358 10.742 1.00 83.75 103 GLY A C 1
ATOM 796 O O . GLY A 1 103 ? 0.333 3.269 9.844 1.00 83.75 103 GLY A O 1
ATOM 797 N N . ALA A 1 104 ? -1.820 3.233 10.520 1.00 84.19 104 ALA A N 1
ATOM 798 C CA . ALA A 1 104 ? -2.398 2.966 9.203 1.00 84.19 104 ALA A CA 1
ATOM 799 C C . ALA A 1 104 ? -2.120 4.102 8.201 1.00 84.19 104 ALA A C 1
ATOM 801 O O . ALA A 1 104 ? -1.756 3.852 7.051 1.00 84.19 104 ALA A O 1
ATOM 802 N N . LEU A 1 105 ? -2.171 5.362 8.643 1.00 83.44 105 LEU A N 1
ATOM 803 C CA . LEU A 1 105 ? -1.827 6.511 7.805 1.00 83.44 105 LEU A CA 1
ATOM 804 C C . LEU A 1 105 ? -0.344 6.510 7.400 1.00 83.44 105 LEU A C 1
ATOM 806 O O . LEU A 1 105 ? 0.000 6.839 6.265 1.00 83.44 105 LEU A O 1
ATOM 810 N N . LYS A 1 106 ? 0.563 6.097 8.294 1.00 86.56 106 LYS A N 1
ATOM 811 C CA . LYS A 1 106 ? 1.989 5.940 7.966 1.00 86.56 106 LYS A CA 1
ATOM 812 C C . LYS A 1 106 ? 2.203 4.859 6.902 1.00 86.56 106 LYS A C 1
ATOM 814 O O . LYS A 1 106 ? 3.047 5.040 6.024 1.00 86.56 106 LYS A O 1
ATOM 819 N N . LEU A 1 107 ? 1.449 3.760 6.966 1.00 85.44 107 LEU A N 1
ATOM 820 C CA . LEU A 1 107 ? 1.440 2.709 5.940 1.00 85.44 107 LEU A CA 1
ATOM 821 C C . LEU A 1 107 ? 0.936 3.242 4.594 1.00 85.44 107 LEU A C 1
ATOM 823 O O . LEU A 1 107 ? 1.595 3.023 3.578 1.00 85.44 107 LEU A O 1
ATOM 827 N N . LEU A 1 108 ? -0.144 4.025 4.595 1.00 84.25 108 LEU A N 1
ATOM 828 C CA . LEU A 1 108 ? -0.643 4.680 3.388 1.00 84.25 108 LEU A CA 1
ATOM 829 C C . LEU A 1 108 ? 0.418 5.576 2.740 1.00 84.25 108 LEU A C 1
ATOM 831 O O . LEU A 1 108 ? 0.690 5.453 1.547 1.00 84.25 108 LEU A O 1
ATOM 835 N N . LYS A 1 109 ? 1.058 6.451 3.525 1.00 85.56 109 LYS A N 1
ATOM 836 C CA . LYS A 1 109 ? 2.110 7.350 3.020 1.00 85.56 109 LYS A CA 1
ATOM 837 C C . LYS A 1 109 ? 3.261 6.569 2.381 1.00 85.56 109 LYS A C 1
ATOM 839 O O . LYS A 1 109 ? 3.775 6.985 1.345 1.00 85.56 109 LYS A O 1
ATOM 844 N N . LYS A 1 110 ? 3.641 5.423 2.960 1.00 87.06 110 LYS A N 1
ATOM 845 C CA . LYS A 1 110 ? 4.643 4.524 2.367 1.00 87.06 110 LYS A CA 1
ATOM 846 C C . LYS A 1 110 ? 4.178 3.959 1.028 1.00 87.06 110 LYS A C 1
ATOM 848 O O . LYS A 1 110 ? 4.958 3.980 0.085 1.00 87.06 110 LYS A O 1
ATOM 853 N N . SER A 1 111 ? 2.928 3.501 0.931 1.00 87.06 111 SER A N 1
ATOM 854 C CA . SER A 1 111 ? 2.368 2.979 -0.322 1.00 87.06 111 SER A CA 1
ATOM 855 C C . SER A 1 111 ? 2.363 4.031 -1.433 1.00 87.06 111 SER A C 1
ATOM 857 O O . SER A 1 111 ? 2.725 3.722 -2.566 1.00 87.06 111 SER A O 1
ATOM 859 N N . ILE A 1 112 ? 1.992 5.276 -1.118 1.00 86.56 112 ILE A N 1
ATOM 860 C CA . ILE A 1 112 ? 2.000 6.386 -2.085 1.00 86.56 112 ILE A CA 1
ATOM 861 C C . ILE A 1 112 ? 3.432 6.695 -2.536 1.00 86.56 112 ILE A C 1
ATOM 863 O O . ILE A 1 112 ? 3.685 6.814 -3.731 1.00 86.56 112 ILE A O 1
ATOM 867 N N . CYS A 1 113 ? 4.383 6.761 -1.600 1.00 89.62 113 CYS A N 1
ATOM 868 C CA . CYS A 1 113 ? 5.795 6.984 -1.918 1.00 89.62 113 CYS A CA 1
ATOM 869 C C . CYS A 1 113 ? 6.356 5.881 -2.832 1.00 89.62 113 CYS A C 1
ATOM 871 O O . CYS A 1 113 ? 6.935 6.178 -3.871 1.00 89.62 113 CYS A O 1
ATOM 873 N N . LEU A 1 114 ? 6.111 4.609 -2.501 1.00 88.00 114 LEU A N 1
ATOM 874 C CA . LEU A 1 114 ? 6.520 3.463 -3.322 1.00 88.00 114 LEU A CA 1
ATOM 875 C C . LEU A 1 114 ? 5.898 3.497 -4.722 1.00 88.00 114 LEU A C 1
ATOM 877 O O . LEU A 1 114 ? 6.586 3.219 -5.698 1.00 88.00 114 LEU A O 1
ATOM 881 N N . THR A 1 115 ? 4.626 3.884 -4.825 1.00 87.38 115 THR A N 1
ATOM 882 C CA . THR A 1 115 ? 3.940 4.053 -6.115 1.00 87.38 115 THR A CA 1
ATOM 883 C C . THR A 1 115 ? 4.605 5.151 -6.953 1.00 87.38 115 THR A C 1
ATOM 885 O O . THR A 1 115 ? 4.864 4.951 -8.136 1.00 87.38 115 THR A O 1
ATOM 888 N N . ALA A 1 116 ? 4.966 6.285 -6.343 1.00 89.06 116 ALA A N 1
ATOM 889 C CA . ALA A 1 116 ? 5.684 7.358 -7.033 1.00 89.06 116 ALA A CA 1
ATOM 890 C C . ALA A 1 116 ? 7.073 6.912 -7.524 1.00 89.06 116 ALA A C 1
ATOM 892 O O . ALA A 1 116 ? 7.454 7.222 -8.653 1.00 89.06 116 ALA A O 1
ATOM 893 N N . VAL A 1 117 ? 7.805 6.133 -6.718 1.00 90.06 117 VAL A N 1
ATOM 894 C CA . VAL A 1 117 ? 9.073 5.516 -7.142 1.00 90.06 117 VAL A CA 1
ATOM 895 C C . VAL A 1 117 ? 8.845 4.578 -8.330 1.00 90.06 117 VAL A C 1
ATOM 897 O O . VAL A 1 117 ? 9.591 4.640 -9.306 1.00 90.06 117 VAL A O 1
ATOM 900 N N . GLN A 1 118 ? 7.794 3.755 -8.290 1.00 87.50 118 GLN A N 1
ATOM 901 C CA . GLN A 1 118 ? 7.447 2.842 -9.378 1.00 87.50 118 GLN A CA 1
ATOM 902 C C . GLN A 1 118 ? 7.158 3.590 -10.692 1.00 87.50 118 GLN A C 1
ATOM 904 O O . GLN A 1 118 ? 7.649 3.184 -11.747 1.00 87.50 118 GLN A O 1
ATOM 909 N N . CYS A 1 119 ? 6.430 4.710 -10.626 1.00 87.19 119 CYS A N 1
ATOM 910 C CA . CYS A 1 119 ? 6.216 5.600 -11.769 1.00 87.19 119 CYS A CA 1
ATOM 911 C C . CYS A 1 119 ? 7.532 6.168 -12.314 1.00 87.19 119 CYS A C 1
ATOM 913 O O . CYS A 1 119 ? 7.747 6.154 -13.523 1.00 87.19 119 CYS A O 1
ATOM 915 N N . GLY A 1 120 ? 8.419 6.651 -11.438 1.00 88.81 120 GLY A N 1
ATOM 916 C CA . GLY A 1 120 ? 9.709 7.214 -11.842 1.00 88.81 120 GLY A CA 1
ATOM 917 C C . GLY A 1 120 ? 10.594 6.192 -12.556 1.00 88.81 120 GLY A C 1
ATOM 918 O O . GLY A 1 120 ? 11.150 6.489 -13.609 1.00 88.81 120 GLY A O 1
ATOM 919 N N . ILE A 1 121 ? 10.665 4.963 -12.035 1.00 87.19 121 ILE A N 1
ATOM 920 C CA . ILE A 1 121 ? 11.413 3.871 -12.673 1.00 87.19 121 ILE A CA 1
ATOM 921 C C . ILE A 1 121 ? 10.830 3.551 -14.051 1.00 87.19 121 ILE A C 1
ATOM 923 O O . ILE A 1 121 ? 11.590 3.395 -15.003 1.00 87.19 121 ILE A O 1
ATOM 927 N N . LEU A 1 122 ? 9.501 3.478 -14.177 1.00 86.62 122 LEU A N 1
ATOM 928 C CA . LEU A 1 122 ? 8.853 3.232 -15.466 1.00 86.62 122 LEU A CA 1
ATOM 929 C C . LEU A 1 122 ? 9.148 4.360 -16.470 1.00 86.62 122 LEU A C 1
ATOM 931 O O . LEU A 1 122 ? 9.439 4.081 -17.628 1.00 86.62 122 LEU A O 1
ATOM 935 N N . ALA A 1 123 ? 9.130 5.622 -16.033 1.00 86.94 123 ALA A N 1
ATOM 936 C CA . ALA A 1 123 ? 9.476 6.759 -16.886 1.00 86.94 123 ALA A CA 1
ATOM 937 C C . ALA A 1 123 ? 10.926 6.673 -17.388 1.00 86.94 123 ALA A C 1
ATOM 939 O O . ALA A 1 123 ? 11.174 6.855 -18.576 1.00 86.94 123 ALA A O 1
ATOM 940 N N . VAL A 1 124 ? 11.872 6.321 -16.509 1.00 87.88 124 VAL A N 1
ATOM 941 C CA . VAL A 1 124 ? 13.270 6.064 -16.890 1.00 87.88 124 VAL A CA 1
ATOM 942 C C . VAL A 1 124 ? 13.348 4.906 -17.888 1.00 87.88 124 VAL A C 1
ATOM 944 O O . VAL A 1 124 ? 13.998 5.043 -18.917 1.00 87.88 124 VAL A O 1
ATOM 947 N N . GLN A 1 125 ? 12.646 3.793 -17.653 1.00 84.81 125 GLN A N 1
ATOM 948 C CA . GLN A 1 125 ? 12.615 2.681 -18.610 1.00 84.81 125 GLN A CA 1
ATOM 949 C C . GLN A 1 125 ? 12.126 3.118 -19.991 1.00 84.81 125 GLN A C 1
ATOM 951 O O . GLN A 1 125 ? 12.701 2.691 -20.978 1.00 84.81 125 GLN A O 1
ATOM 956 N N . ILE A 1 126 ? 11.104 3.972 -20.071 1.00 83.81 126 ILE A N 1
ATOM 957 C CA . ILE A 1 126 ? 10.574 4.466 -21.348 1.00 83.81 126 ILE A CA 1
ATOM 958 C C . ILE A 1 126 ? 11.562 5.415 -22.043 1.00 83.81 126 ILE A C 1
ATOM 960 O O . ILE A 1 126 ? 11.686 5.362 -23.260 1.00 83.81 126 ILE A O 1
ATOM 964 N N . ILE A 1 127 ? 12.261 6.274 -21.293 1.00 86.00 127 ILE A N 1
ATOM 965 C CA . ILE A 1 127 ? 13.211 7.256 -21.849 1.00 86.00 127 ILE A CA 1
ATOM 966 C C . ILE A 1 127 ? 14.485 6.587 -22.384 1.00 86.00 127 ILE A C 1
ATOM 968 O O . ILE A 1 127 ? 15.036 7.041 -23.382 1.00 86.00 127 ILE A O 1
ATOM 972 N N . TYR A 1 128 ? 14.973 5.547 -21.706 1.00 78.31 128 TYR A N 1
ATOM 973 C CA . TYR A 1 128 ? 16.250 4.888 -22.014 1.00 78.31 128 TYR A CA 1
ATOM 974 C C . TYR A 1 128 ? 16.098 3.573 -22.803 1.00 78.31 128 TYR A C 1
ATOM 976 O O . TYR A 1 128 ? 17.059 2.804 -22.885 1.00 78.31 128 TYR A O 1
ATOM 984 N N . ARG A 1 129 ? 14.907 3.293 -23.340 1.00 67.88 129 ARG A N 1
ATOM 985 C CA . ARG A 1 129 ? 14.640 2.152 -24.226 1.00 67.88 129 ARG A CA 1
ATOM 986 C C . ARG A 1 129 ? 14.868 2.525 -25.683 1.00 67.88 129 ARG A C 1
ATOM 988 O O . ARG A 1 129 ? 15.417 1.663 -26.399 1.00 67.88 129 ARG A O 1
#

Foldseek 3Di:
DVLVVLLVLLLVLLVVLVVCVVVLVVLVVLLVLLVVLDDPCNVVSVVLNVVLVVLNVVSNVSSVVSVCCSVVVDPLVVVLVVCVVVVVDDSDPSDRSVVSSVVSVVSVVVSVVSSVVSVVSSVVSVVVD

Radius of gyration: 18.06 Å; chains: 1; bounding box: 37×29×50 Å

pLDDT: mean 80.82, std 7.69, range [47.81, 90.06]

Sequence (129 aa):
MAENTRYALAQTTAHLLASTRYAAVGNVLLFASAIWNGGYLSAVQVLLFAVLVYLHLRMDFDRRLFADFASGRLKPENFDECRAVLGLGRAANAAEMPQRCLGALKLLKKSICLTAVQCGILAVQIIYR